Protein AF-A0AA50QYP9-F1 (afdb_monomer_lite)

Foldseek 3Di:
DVVQVVVVVVLVVVQVVQCPDVVRDHDDDADCVPPRVVVCVVVVPPDPPDDDDDDPNHD

InterPro domains:
  IPR013766 Thioredoxin domain [PF00085] (1-58)
  IPR036249 Thioredoxin-like superfamily [SSF52833] (1-58)

Radius of gyration: 12.56 Å; chains: 1; bounding box: 31×22×25 Å

Structure (mmCIF, N/CA/C/O backbone):
data_AF-A0AA50QYP9-F1
#
_entry.id   AF-A0AA50QYP9-F1
#
loop_
_atom_site.group_PDB
_atom_site.id
_atom_site.type_symbol
_atom_site.label_atom_id
_atom_site.label_alt_id
_atom_site.label_comp_id
_atom_site.label_asym_id
_atom_site.label_entity_id
_atom_site.label_seq_id
_atom_site.pdbx_PDB_ins_code
_atom_site.Cartn_x
_atom_site.Cartn_y
_atom_site.Cartn_z
_atom_site.occupancy
_atom_site.B_iso_or_equiv
_atom_site.auth_seq_id
_atom_site.auth_comp_id
_atom_site.auth_asym_id
_atom_site.auth_atom_id
_atom_site.pdbx_PDB_model_num
ATOM 1 N N . CYS A 1 1 ? 10.138 -7.361 -9.006 1.00 74.81 1 CYS A N 1
ATOM 2 C CA . CYS A 1 1 ? 9.791 -8.004 -7.719 1.00 74.81 1 CYS A CA 1
ATOM 3 C C . CYS A 1 1 ? 8.683 -9.052 -7.911 1.00 74.81 1 CYS A C 1
ATOM 5 O O . CYS A 1 1 ? 7.528 -8.678 -8.095 1.00 74.81 1 CYS A O 1
ATOM 7 N N . GLY A 1 2 ? 9.007 -10.353 -7.901 1.00 84.31 2 GLY A N 1
ATOM 8 C CA . GLY A 1 2 ? 8.000 -11.430 -7.986 1.00 84.31 2 GLY A CA 1
ATOM 9 C C . GLY A 1 2 ? 7.140 -11.549 -6.721 1.00 84.31 2 GLY A C 1
ATOM 10 O O . GLY A 1 2 ? 5.923 -11.684 -6.808 1.00 84.31 2 GLY A O 1
ATOM 11 N N . HIS A 1 3 ? 7.753 -11.380 -5.546 1.00 87.62 3 HIS A N 1
ATOM 12 C CA . HIS A 1 3 ? 7.070 -11.413 -4.247 1.00 87.62 3 HIS A CA 1
ATOM 13 C C . HIS A 1 3 ? 5.974 -10.345 -4.118 1.00 87.62 3 HIS A C 1
ATOM 15 O O . HIS A 1 3 ? 4.876 -10.634 -3.660 1.00 87.62 3 HIS A O 1
ATOM 21 N N . CYS A 1 4 ? 6.218 -9.137 -4.629 1.00 87.00 4 CYS A N 1
ATOM 22 C CA . CYS A 1 4 ? 5.243 -8.049 -4.632 1.00 87.00 4 CYS A CA 1
ATOM 23 C C . CYS A 1 4 ? 4.016 -8.383 -5.486 1.00 87.00 4 CYS A C 1
ATOM 25 O O . CYS A 1 4 ? 2.894 -8.090 -5.092 1.00 87.00 4 CYS A O 1
ATOM 27 N N . LYS A 1 5 ? 4.213 -9.016 -6.655 1.00 88.56 5 LYS A N 1
ATOM 28 C CA . LYS A 1 5 ? 3.102 -9.438 -7.524 1.00 88.56 5 LYS A CA 1
ATOM 29 C C . LYS A 1 5 ? 2.226 -10.490 -6.840 1.00 88.56 5 LYS A C 1
ATOM 31 O O . LYS A 1 5 ? 1.013 -10.425 -6.983 1.00 88.56 5 LYS A O 1
ATOM 36 N N . ARG A 1 6 ? 2.837 -11.403 -6.076 1.00 91.44 6 ARG A N 1
ATOM 37 C CA . ARG A 1 6 ? 2.129 -12.431 -5.296 1.00 91.44 6 ARG A CA 1
ATOM 38 C C . ARG A 1 6 ? 1.381 -11.855 -4.092 1.00 91.44 6 ARG A C 1
ATOM 40 O O . ARG A 1 6 ? 0.299 -12.332 -3.793 1.00 91.44 6 ARG A O 1
ATOM 47 N N . LEU A 1 7 ? 1.933 -10.832 -3.433 1.00 91.31 7 LEU A N 1
ATOM 48 C CA . LEU A 1 7 ? 1.313 -10.201 -2.262 1.00 91.31 7 LEU A CA 1
ATOM 49 C C . LEU A 1 7 ? 0.138 -9.277 -2.623 1.00 91.31 7 LEU A C 1
ATOM 51 O O . LEU A 1 7 ? -0.808 -9.171 -1.854 1.00 91.31 7 LEU A O 1
ATOM 55 N N . LYS A 1 8 ? 0.183 -8.611 -3.786 1.00 90.44 8 LYS A N 1
ATOM 56 C CA . LYS A 1 8 ? -0.851 -7.660 -4.239 1.00 90.44 8 LYS A CA 1
ATOM 57 C C . LYS A 1 8 ? -2.308 -8.139 -4.063 1.00 90.44 8 LYS A C 1
ATOM 59 O O . LYS A 1 8 ? -3.072 -7.358 -3.500 1.00 90.44 8 LYS A O 1
ATOM 64 N N . PRO A 1 9 ? -2.720 -9.335 -4.537 1.00 94.50 9 PRO A N 1
ATOM 65 C CA . PRO A 1 9 ? -4.109 -9.782 -4.398 1.00 94.50 9 PRO A CA 1
ATOM 66 C C . PRO A 1 9 ? -4.513 -9.967 -2.932 1.00 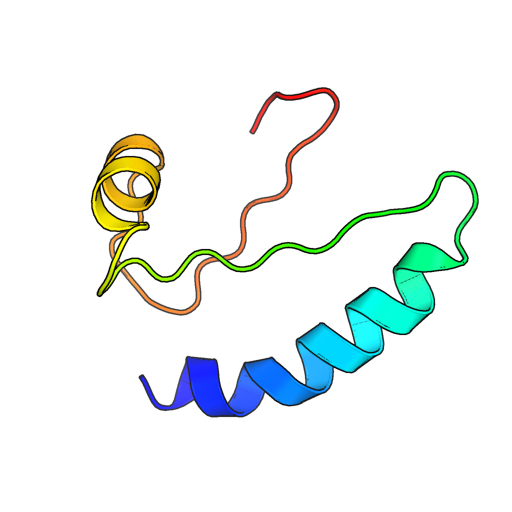94.50 9 PRO A C 1
ATOM 68 O O . PRO A 1 9 ? -5.511 -9.395 -2.503 1.00 94.50 9 PRO A O 1
ATOM 71 N N . GLU A 1 10 ? -3.694 -10.662 -2.142 1.00 94.25 10 GLU A N 1
ATOM 72 C CA . GLU A 1 10 ? -3.959 -10.901 -0.717 1.00 94.25 10 GLU A CA 1
ATOM 73 C C . GLU A 1 10 ? -4.017 -9.593 0.084 1.00 94.25 10 GLU A C 1
ATOM 75 O O . GLU A 1 10 ? -4.873 -9.416 0.947 1.00 94.25 10 GLU A O 1
ATOM 80 N N . TYR A 1 11 ? -3.156 -8.625 -0.245 1.00 94.31 11 TYR A N 1
ATOM 81 C CA . TYR A 1 11 ? -3.141 -7.315 0.407 1.00 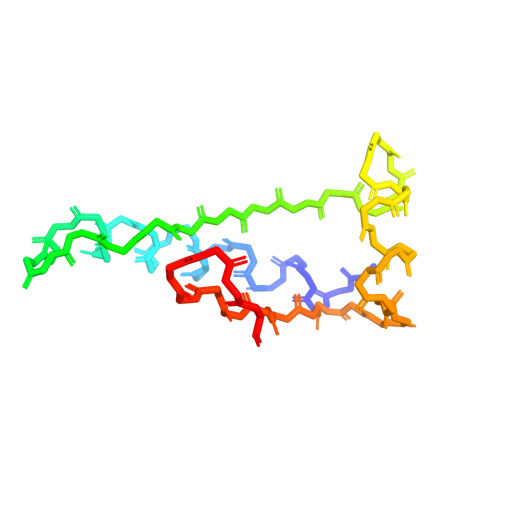94.31 11 TYR A CA 1
ATOM 82 C C . TYR A 1 11 ? -4.406 -6.496 0.108 1.00 94.31 11 TYR A C 1
ATOM 84 O O . TYR A 1 11 ? -4.886 -5.763 0.970 1.00 94.31 11 TYR A O 1
ATOM 92 N N . ALA A 1 12 ? -4.976 -6.632 -1.095 1.00 93.88 12 ALA A N 1
ATOM 93 C CA . ALA A 1 12 ? -6.241 -5.990 -1.448 1.00 93.88 12 ALA A CA 1
ATOM 94 C C . ALA A 1 12 ? -7.434 -6.629 -0.717 1.00 93.88 12 ALA A C 1
ATOM 96 O O . ALA A 1 12 ? -8.312 -5.908 -0.24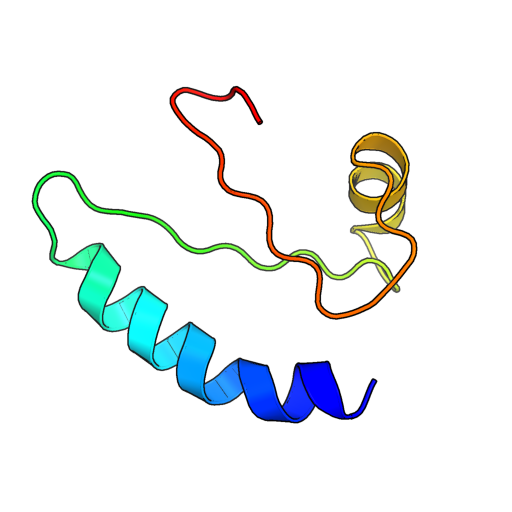7 1.00 93.88 12 ALA A O 1
ATOM 97 N N . VAL A 1 13 ? -7.440 -7.961 -0.575 1.00 95.19 13 VAL A N 1
ATOM 98 C CA . VAL A 1 13 ? -8.451 -8.677 0.222 1.00 95.19 13 VAL A CA 1
ATOM 99 C C . VAL A 1 13 ? -8.374 -8.240 1.684 1.00 95.19 13 VAL A C 1
ATOM 101 O O . VAL A 1 13 ? -9.386 -7.837 2.255 1.00 95.19 13 VAL A O 1
ATOM 104 N N . ALA A 1 14 ? -7.170 -8.225 2.262 1.00 92.94 14 ALA A N 1
ATOM 105 C CA . ALA A 1 14 ? -6.946 -7.767 3.629 1.00 92.94 14 ALA A CA 1
ATOM 106 C C . ALA A 1 14 ? -7.424 -6.323 3.835 1.00 92.94 14 ALA A C 1
ATOM 108 O O . ALA A 1 14 ? -8.096 -6.044 4.820 1.00 92.94 14 ALA A O 1
ATOM 109 N N . ALA A 1 15 ? -7.154 -5.417 2.888 1.00 93.88 15 ALA A N 1
ATOM 110 C CA . ALA A 1 15 ? -7.627 -4.035 2.961 1.00 93.88 15 ALA A CA 1
ATOM 111 C C . ALA A 1 15 ? -9.162 -3.935 2.978 1.00 93.88 15 ALA A C 1
ATOM 113 O O . ALA A 1 15 ? -9.713 -3.071 3.656 1.00 93.88 15 ALA A O 1
ATOM 114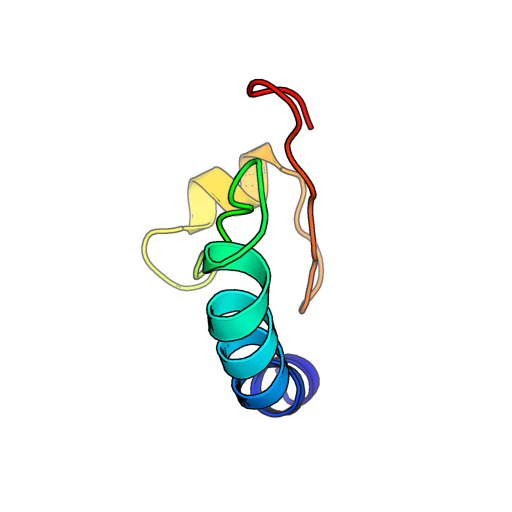 N N . GLY A 1 16 ? -9.855 -4.815 2.247 1.00 93.88 16 GLY A N 1
ATOM 115 C CA . GLY A 1 16 ? -11.315 -4.892 2.260 1.00 93.88 16 GLY A CA 1
ATOM 116 C C . GLY A 1 16 ? -11.868 -5.323 3.618 1.00 93.88 16 GLY A C 1
ATOM 117 O O . GLY A 1 16 ? -12.790 -4.687 4.120 1.00 93.88 16 GLY A O 1
ATOM 118 N N . VAL A 1 17 ? -11.273 -6.354 4.225 1.00 94.44 17 VAL A N 1
ATOM 119 C CA . VAL A 1 17 ? -11.673 -6.867 5.548 1.00 94.44 17 VAL A CA 1
ATOM 120 C C . VAL A 1 17 ? -11.377 -5.842 6.645 1.00 94.44 17 VAL A C 1
ATOM 122 O O . VAL A 1 17 ? -12.269 -5.442 7.383 1.00 94.44 17 VAL A O 1
ATOM 125 N N . LEU A 1 18 ? -10.146 -5.337 6.694 1.00 92.62 18 LEU A N 1
ATOM 126 C CA . LEU A 1 18 ? -9.658 -4.435 7.742 1.00 92.62 18 LEU A CA 1
ATOM 127 C C . LEU A 1 18 ? -10.338 -3.061 7.743 1.00 92.62 18 LEU A C 1
ATOM 129 O O . LEU A 1 18 ? -10.402 -2.387 8.769 1.00 92.62 18 LEU A O 1
ATOM 133 N N . LYS A 1 19 ? -10.903 -2.645 6.605 1.00 92.50 19 LYS A N 1
ATOM 134 C CA . LYS A 1 19 ? -11.733 -1.439 6.524 1.00 92.50 19 LYS A CA 1
ATOM 135 C C . LYS A 1 19 ? -13.054 -1.575 7.295 1.00 92.50 19 LYS A C 1
ATOM 137 O O . LYS A 1 19 ? -13.661 -0.554 7.608 1.00 92.50 19 LYS A O 1
ATOM 142 N N . THR A 1 20 ? -13.509 -2.801 7.557 1.00 93.44 20 THR A N 1
ATOM 143 C CA . THR A 1 20 ? -14.764 -3.078 8.277 1.00 93.44 20 THR A CA 1
ATOM 144 C C . THR A 1 20 ? -14.582 -3.289 9.780 1.00 93.44 20 THR A C 1
ATOM 146 O O . THR A 1 20 ? -15.584 -3.397 10.483 1.00 93.44 20 THR A O 1
ATOM 149 N N . ASP A 1 21 ? -13.340 -3.305 10.271 1.00 93.44 21 ASP A N 1
ATOM 150 C CA . ASP A 1 21 ? -13.044 -3.396 11.703 1.00 93.44 21 ASP A CA 1
ATOM 151 C C . ASP A 1 21 ? -13.426 -2.107 12.450 1.00 93.44 21 ASP A C 1
ATOM 153 O O . ASP A 1 21 ? -13.521 -1.026 11.862 1.00 93.44 21 ASP A O 1
ATOM 157 N N . ASP A 1 22 ? -13.606 -2.223 13.769 1.00 89.75 22 ASP A N 1
ATOM 158 C CA . ASP A 1 22 ? -13.807 -1.093 14.678 1.00 89.75 22 ASP A CA 1
ATOM 159 C C . ASP A 1 22 ? -12.681 -1.056 15.732 1.00 89.75 22 ASP A C 1
ATOM 161 O O . ASP A 1 22 ? -12.659 -1.898 16.638 1.00 89.75 22 ASP A O 1
ATOM 165 N N . PRO A 1 23 ? -11.709 -0.126 15.625 1.00 89.62 23 PRO A N 1
ATOM 166 C CA . PRO A 1 23 ? -11.595 0.939 14.623 1.00 89.62 23 PRO A CA 1
ATOM 167 C C . PRO A 1 23 ? -11.072 0.443 13.256 1.00 89.62 23 PRO A C 1
ATOM 169 O O . PRO A 1 23 ? -10.295 -0.514 13.207 1.00 89.62 23 PRO A O 1
ATOM 172 N N . PRO A 1 24 ? -11.402 1.132 12.145 1.00 91.62 24 PRO A N 1
ATOM 173 C CA . PRO A 1 24 ? -10.996 0.710 10.808 1.00 91.62 24 PRO A CA 1
ATOM 174 C C . PRO A 1 24 ? -9.483 0.826 10.618 1.00 91.62 24 PRO A C 1
ATOM 176 O O . PRO A 1 24 ? -8.869 1.847 10.942 1.00 91.62 24 PRO A O 1
ATOM 179 N N . VAL A 1 25 ? -8.884 -0.200 10.015 1.00 93.12 25 VAL A N 1
ATOM 180 C CA . VAL A 1 25 ? -7.449 -0.242 9.723 1.00 93.12 25 VAL A CA 1
ATOM 181 C C . VAL A 1 25 ? -7.221 -0.015 8.230 1.00 93.12 25 VAL A C 1
ATOM 183 O O . VAL A 1 25 ? -7.600 -0.818 7.378 1.00 93.12 25 VAL A O 1
ATOM 186 N N . ALA A 1 26 ? -6.583 1.109 7.901 1.00 92.75 26 ALA A N 1
ATOM 187 C CA . ALA A 1 26 ? -6.274 1.475 6.525 1.00 92.75 26 ALA A CA 1
ATOM 188 C C . ALA A 1 26 ? -4.967 0.826 6.052 1.00 92.75 26 ALA A C 1
ATOM 190 O O . ALA A 1 26 ? -3.926 0.941 6.699 1.00 92.75 26 ALA A O 1
ATOM 191 N N . LEU A 1 27 ? -5.010 0.192 4.880 1.00 94.00 27 LEU A N 1
ATOM 192 C CA . LEU A 1 27 ? -3.833 -0.341 4.196 1.00 94.00 27 LEU A CA 1
ATOM 193 C C . LEU A 1 27 ? -3.469 0.567 3.023 1.00 94.00 27 LEU A C 1
ATOM 195 O O . LEU A 1 27 ? -4.296 0.843 2.155 1.00 94.00 27 LEU A O 1
ATOM 199 N N . ALA A 1 28 ? -2.209 0.994 2.976 1.00 92.56 28 ALA A N 1
ATOM 200 C CA . ALA A 1 28 ? -1.659 1.801 1.892 1.00 92.56 28 ALA A CA 1
ATOM 201 C C . ALA A 1 28 ? -0.558 1.041 1.143 1.00 92.56 28 ALA A C 1
ATOM 203 O O . ALA A 1 28 ? 0.050 0.106 1.673 1.00 92.56 28 ALA A O 1
ATOM 204 N N . LYS A 1 29 ? -0.303 1.458 -0.101 1.00 92.00 29 LYS A N 1
ATOM 205 C CA . LYS A 1 29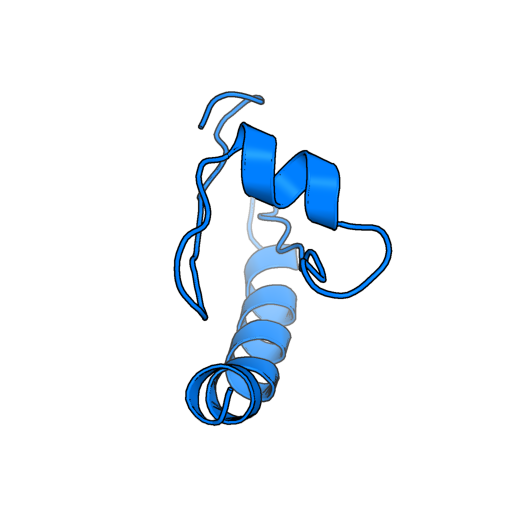 ? 0.856 1.036 -0.896 1.00 92.00 29 LYS A CA 1
ATOM 206 C C . LYS A 1 29 ? 1.651 2.272 -1.306 1.00 92.00 29 LYS A C 1
ATOM 208 O O . LYS A 1 29 ? 1.056 3.282 -1.673 1.00 92.00 29 LYS A O 1
ATOM 213 N N . VAL A 1 30 ? 2.972 2.158 -1.301 1.00 92.44 30 VAL A N 1
ATOM 214 C CA . VAL A 1 30 ? 3.886 3.187 -1.806 1.00 92.44 30 VAL A CA 1
ATOM 215 C C . VAL A 1 30 ? 4.737 2.552 -2.897 1.00 92.44 30 VAL A C 1
ATOM 217 O O . VAL A 1 30 ? 5.311 1.482 -2.684 1.00 92.44 30 VAL A O 1
ATOM 220 N N . ASP A 1 31 ? 4.778 3.174 -4.076 1.00 90.88 31 ASP A N 1
ATOM 221 C CA . ASP A 1 31 ? 5.655 2.730 -5.157 1.00 90.88 31 ASP A CA 1
ATOM 222 C C . ASP A 1 31 ? 7.011 3.432 -5.052 1.00 90.88 31 ASP A C 1
ATOM 224 O O . ASP A 1 31 ? 7.170 4.591 -5.437 1.00 90.88 31 ASP A O 1
ATOM 228 N N . CYS A 1 32 ? 7.993 2.710 -4.517 1.00 89.81 32 CYS A N 1
ATOM 229 C CA . CYS A 1 32 ? 9.355 3.200 -4.335 1.00 89.81 32 CYS A CA 1
ATOM 230 C C . CYS A 1 32 ? 10.139 3.365 -5.650 1.00 89.81 32 CYS A C 1
ATOM 232 O O . CYS A 1 32 ? 11.254 3.881 -5.623 1.00 89.81 32 CYS A O 1
ATOM 234 N N . THR A 1 33 ? 9.603 2.897 -6.786 1.00 87.12 33 THR A N 1
ATOM 235 C CA . THR A 1 33 ? 10.237 3.034 -8.110 1.00 87.12 33 THR A CA 1
ATOM 236 C C . THR A 1 33 ? 9.762 4.262 -8.884 1.00 87.12 33 THR A C 1
ATOM 238 O O . THR A 1 33 ? 10.436 4.683 -9.819 1.00 87.12 33 THR A O 1
ATOM 241 N N . GLU A 1 34 ? 8.644 4.858 -8.468 1.00 87.88 34 GLU A N 1
ATOM 242 C CA . GLU A 1 34 ? 8.060 6.055 -9.073 1.00 87.88 34 GLU A CA 1
ATOM 243 C C . GLU A 1 34 ? 8.034 7.209 -8.048 1.00 87.88 34 GLU A C 1
ATOM 245 O O . GLU A 1 34 ? 9.056 7.551 -7.452 1.00 87.88 34 GLU A O 1
ATOM 250 N N . GLY A 1 35 ? 6.869 7.821 -7.815 1.00 88.06 35 GLY A N 1
ATOM 251 C CA . GLY A 1 35 ? 6.720 8.997 -6.951 1.00 88.06 35 GLY A CA 1
ATOM 252 C C . GLY A 1 35 ? 6.947 8.760 -5.453 1.00 88.06 35 GLY A C 1
ATOM 253 O O . GLY A 1 35 ? 6.949 9.722 -4.694 1.00 88.06 35 GLY A O 1
ATOM 254 N N 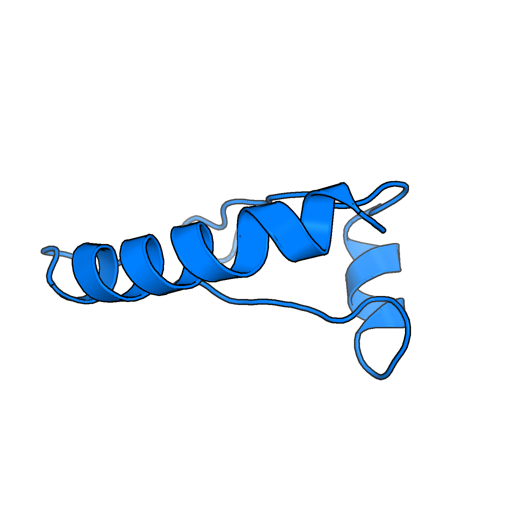. GLY A 1 36 ? 7.132 7.514 -5.005 1.00 90.25 36 GLY A N 1
ATOM 255 C CA . GLY A 1 36 ? 7.329 7.166 -3.595 1.00 90.25 36 GLY A CA 1
ATOM 256 C C . GLY A 1 36 ? 8.788 7.017 -3.162 1.00 90.25 36 GLY A C 1
ATOM 257 O O . GLY A 1 36 ? 9.033 6.616 -2.027 1.00 90.25 36 GLY A O 1
ATOM 258 N N . LYS A 1 37 ? 9.764 7.295 -4.038 1.00 91.06 37 LYS A N 1
ATOM 259 C CA . LYS A 1 37 ? 11.188 7.049 -3.755 1.00 91.06 37 LYS A CA 1
ATOM 260 C C . LYS A 1 37 ? 11.677 7.736 -2.472 1.00 91.06 37 LYS A C 1
ATOM 262 O O . LYS A 1 37 ? 12.261 7.063 -1.630 1.00 91.06 37 LYS A O 1
ATOM 267 N N . SER A 1 38 ? 11.387 9.026 -2.294 1.00 93.00 38 SER A N 1
ATOM 268 C CA . SER A 1 38 ? 11.789 9.792 -1.102 1.00 93.00 38 SER A CA 1
ATOM 269 C C . SER A 1 38 ? 11.188 9.223 0.185 1.00 93.00 38 SER A C 1
ATOM 271 O O . SER A 1 38 ? 11.894 9.055 1.171 1.00 93.00 38 SER A O 1
ATOM 273 N N . THR A 1 39 ? 9.908 8.842 0.159 1.00 92.31 39 THR A N 1
ATOM 274 C CA . THR A 1 39 ? 9.237 8.170 1.281 1.00 92.31 39 THR A CA 1
ATOM 275 C C . THR A 1 39 ? 9.914 6.841 1.617 1.00 92.31 39 THR A C 1
ATOM 277 O O . THR A 1 39 ? 10.138 6.518 2.779 1.00 92.31 39 THR A O 1
ATOM 280 N N . CYS A 1 40 ? 10.275 6.053 0.608 1.00 93.06 40 CYS A N 1
ATOM 281 C CA . CYS A 1 40 ? 10.937 4.772 0.827 1.00 93.06 40 CYS A CA 1
ATOM 282 C C . CYS A 1 40 ? 12.367 4.927 1.363 1.00 93.06 40 CYS A C 1
ATOM 284 O O . CYS A 1 40 ? 12.780 4.123 2.195 1.00 93.06 40 CYS A O 1
ATOM 286 N N . GLU A 1 41 ? 13.094 5.965 0.944 1.00 92.19 41 GLU A N 1
ATOM 287 C CA . GLU A 1 41 ? 14.399 6.330 1.508 1.00 92.19 41 GLU A CA 1
ATOM 288 C C . GLU A 1 41 ? 14.273 6.782 2.971 1.00 92.19 41 GLU A C 1
ATOM 290 O O . GLU A 1 41 ? 14.990 6.259 3.824 1.00 92.19 41 GLU A O 1
ATOM 295 N N . GLU A 1 42 ? 13.313 7.661 3.288 1.00 93.50 42 GLU A N 1
ATOM 296 C CA . GLU A 1 42 ? 13.026 8.130 4.655 1.00 93.50 42 GLU A CA 1
ATOM 297 C C . GLU A 1 42 ? 12.747 6.959 5.604 1.00 93.50 42 GLU A C 1
ATOM 299 O O . GLU A 1 42 ? 13.303 6.868 6.698 1.00 93.50 42 GLU A O 1
ATOM 304 N N . PHE A 1 43 ? 11.956 5.989 5.145 1.00 92.88 43 PHE A N 1
ATOM 305 C CA . PHE A 1 43 ? 11.647 4.793 5.918 1.00 92.88 43 PHE A CA 1
ATOM 306 C C . PHE A 1 43 ? 12.672 3.657 5.755 1.00 92.88 43 PHE A C 1
ATOM 308 O O . PHE A 1 43 ? 12.416 2.543 6.223 1.00 92.88 43 PHE A O 1
ATOM 315 N N . SER A 1 44 ? 13.836 3.905 5.145 1.00 92.62 44 SER A N 1
ATOM 316 C CA . SER A 1 44 ? 14.924 2.925 4.976 1.00 92.62 44 SER A CA 1
ATOM 317 C C . SER A 1 44 ? 14.481 1.602 4.326 1.00 92.62 44 SER A C 1
ATOM 319 O O . SER A 1 44 ? 14.844 0.511 4.769 1.00 92.62 44 SER A O 1
ATOM 321 N N . VAL A 1 45 ? 13.656 1.675 3.281 1.00 92.62 45 VAL A N 1
ATOM 322 C CA . VAL A 1 45 ? 13.200 0.507 2.516 1.00 92.62 45 VAL A CA 1
ATOM 323 C C . VAL A 1 45 ? 14.301 0.071 1.548 1.00 92.62 45 VAL A C 1
ATOM 325 O O . VAL A 1 45 ? 14.540 0.711 0.529 1.00 92.62 45 VAL A O 1
ATOM 328 N N . SER A 1 46 ? 14.960 -1.047 1.852 1.00 89.00 46 SER A N 1
ATOM 329 C CA . SER A 1 46 ? 16.061 -1.609 1.051 1.00 89.00 46 SER A CA 1
ATOM 330 C C . SER A 1 46 ? 15.693 -2.881 0.273 1.00 89.00 46 SER A C 1
ATOM 332 O O . SER A 1 46 ? 16.500 -3.392 -0.503 1.00 89.00 46 SER A O 1
ATOM 334 N N . GLY A 1 47 ? 14.475 -3.401 0.447 1.00 89.19 47 GLY A N 1
ATOM 335 C CA . GLY A 1 47 ? 14.000 -4.628 -0.193 1.00 89.19 47 GLY A CA 1
ATOM 336 C C . GLY A 1 47 ? 12.492 -4.613 -0.424 1.00 89.19 47 GLY A C 1
ATOM 337 O O . GLY A 1 47 ? 11.784 -3.762 0.104 1.00 89.19 47 GLY A O 1
ATOM 338 N N . TYR A 1 48 ? 11.988 -5.549 -1.234 1.00 90.44 48 TYR A N 1
ATOM 339 C CA . TYR A 1 48 ? 10.563 -5.609 -1.564 1.00 90.44 48 TYR A CA 1
ATOM 340 C C . TYR A 1 48 ? 9.984 -7.034 -1.496 1.00 90.44 48 TYR A C 1
ATOM 342 O O . TYR A 1 48 ? 10.605 -7.967 -2.021 1.00 90.44 48 TYR A O 1
ATOM 350 N N . PRO A 1 49 ? 8.747 -7.205 -0.987 1.00 91.06 49 PRO A N 1
ATOM 351 C CA . PRO A 1 49 ? 7.927 -6.190 -0.318 1.00 91.06 49 PRO A CA 1
ATOM 352 C C . PRO A 1 49 ? 8.434 -5.888 1.105 1.00 91.06 49 PRO A C 1
ATOM 354 O O . PRO A 1 49 ? 8.924 -6.780 1.789 1.00 91.06 49 PRO A O 1
ATOM 357 N N . THR A 1 50 ? 8.256 -4.649 1.563 1.00 92.12 50 THR A N 1
ATOM 358 C CA . THR A 1 50 ? 8.438 -4.253 2.968 1.00 92.12 50 THR A CA 1
ATOM 359 C C . THR A 1 50 ? 7.105 -3.747 3.494 1.00 92.12 50 THR A C 1
ATOM 361 O O . THR A 1 50 ? 6.468 -2.908 2.862 1.00 92.12 50 THR A O 1
ATOM 364 N N . LEU A 1 51 ? 6.681 -4.274 4.641 1.00 92.62 51 LEU A N 1
ATOM 365 C CA . LEU A 1 51 ? 5.478 -3.840 5.341 1.00 92.62 51 LEU A CA 1
ATOM 366 C C . LEU A 1 51 ? 5.891 -3.077 6.597 1.00 92.62 51 LEU A C 1
ATOM 368 O O . LEU A 1 51 ? 6.779 -3.510 7.329 1.00 92.62 51 LEU A O 1
ATOM 372 N N . LYS A 1 52 ? 5.245 -1.938 6.817 1.00 91.25 52 LYS A N 1
ATOM 373 C CA . LYS A 1 52 ? 5.457 -1.043 7.953 1.00 91.25 52 LYS A CA 1
ATOM 374 C C . LYS A 1 52 ? 4.092 -0.679 8.518 1.00 91.25 52 LYS A C 1
ATOM 376 O O . LYS A 1 52 ? 3.193 -0.337 7.752 1.00 91.25 52 LYS A O 1
ATOM 381 N N . ILE A 1 53 ? 3.928 -0.820 9.828 1.00 91.94 53 ILE A N 1
ATOM 382 C CA . ILE A 1 53 ? 2.664 -0.557 10.516 1.00 91.94 53 ILE A CA 1
ATOM 383 C C . ILE A 1 53 ? 2.822 0.764 11.240 1.00 91.94 53 ILE A C 1
ATOM 385 O O . ILE A 1 53 ? 3.730 0.899 12.042 1.00 91.94 53 ILE A O 1
ATOM 389 N N . PHE A 1 54 ? 1.920 1.701 10.980 1.00 91.38 54 PHE A N 1
ATOM 390 C CA . PHE A 1 54 ? 1.904 2.979 11.673 1.00 91.38 54 PHE A CA 1
ATOM 391 C C . PHE A 1 54 ? 0.790 2.978 12.712 1.00 91.38 54 PHE A C 1
ATOM 393 O O . PHE A 1 54 ? -0.353 2.628 12.409 1.00 91.38 54 PHE A O 1
ATOM 400 N N . ARG A 1 55 ? 1.099 3.391 13.938 1.00 89.12 55 ARG A N 1
ATOM 401 C CA . ARG A 1 55 ? 0.121 3.581 15.012 1.00 89.12 55 ARG A CA 1
ATOM 402 C C . ARG A 1 55 ? 0.168 5.038 15.435 1.00 89.12 55 ARG A C 1
ATOM 404 O O . ARG A 1 55 ? 1.200 5.520 15.872 1.00 89.12 55 ARG A O 1
ATOM 411 N N . LYS A 1 56 ? -0.953 5.751 15.285 1.00 87.31 56 LYS A N 1
ATOM 412 C CA . LYS A 1 56 ? -1.065 7.185 15.629 1.00 87.31 56 LYS A CA 1
ATOM 413 C C . LYS A 1 56 ? -0.012 8.084 14.946 1.00 87.31 56 LYS A C 1
ATOM 415 O O . LYS A 1 56 ? 0.361 9.113 15.491 1.00 87.31 56 LYS A O 1
ATOM 420 N N . GLY A 1 57 ? 0.423 7.714 13.739 1.00 82.25 57 GLY A N 1
ATOM 421 C CA . GLY A 1 57 ? 1.422 8.463 12.965 1.00 82.25 57 GLY A CA 1
ATOM 422 C C . GLY A 1 57 ? 2.875 8.081 13.258 1.00 82.25 57 GLY A C 1
ATOM 423 O O . GLY A 1 57 ? 3.767 8.573 12.577 1.00 82.25 57 GLY A O 1
ATOM 424 N N . GLU A 1 58 ? 3.110 7.177 14.206 1.00 81.56 58 GLU A N 1
ATOM 425 C CA . GLU A 1 58 ? 4.437 6.665 14.546 1.00 81.56 58 GLU A CA 1
ATOM 426 C C . GLU A 1 58 ? 4.643 5.282 13.921 1.00 81.56 58 GLU A C 1
ATOM 428 O O . GLU A 1 58 ? 3.706 4.477 13.874 1.00 81.56 58 GLU A O 1
ATOM 433 N N . LEU A 1 59 ? 5.852 5.040 13.408 1.00 74.62 59 LEU A N 1
ATOM 434 C CA . LEU A 1 59 ? 6.282 3.749 12.865 1.00 74.62 59 LEU A CA 1
ATOM 435 C C . LEU A 1 59 ? 6.635 2.757 13.982 1.00 74.62 59 LEU A C 1
ATOM 437 O O . LEU A 1 59 ? 7.306 3.185 14.945 1.00 74.62 59 LEU A O 1
#

Sequence (59 aa):
CGHCKRLKPEYAVAAGVLKTDDPPVALAKVDCTEGGKSTCEEFSVSGYPTLKIFRKGEL

Organism: NCBI:txid2585896

pLDDT: mean 90.57, std 4.1, range [74.62, 95.19]

Secondary structure (DSSP, 8-state):
-HHHHHHHHHHHHHHHHHTTSSS--------TTTTTHHHHHHTT--SSS-----BTTB-